Protein AF-A0A3A9A3F9-F1 (afdb_monomer_lite)

Secondary structure (DSSP, 8-state):
-EEEE-SSS-EEEEE--S--EEEEEE--SS-EEEEE-SSSEEEEEETTEEEEEETT-EEEE-TT--EEEEE-

pLDDT: mean 81.04, std 7.05, range [67.94, 92.69]

Radius of gyration: 11.91 Å; chains: 1; bounding box: 24×27×29 Å

Structure (mmCIF, N/CA/C/O backbone):
data_AF-A0A3A9A3F9-F1
#
_entry.id   AF-A0A3A9A3F9-F1
#
loop_
_atom_site.group_PDB
_atom_site.id
_atom_site.type_symbol
_atom_site.label_atom_id
_atom_site.label_alt_id
_atom_site.label_comp_id
_atom_site.label_asym_id
_atom_site.label_entity_id
_atom_site.label_seq_id
_atom_site.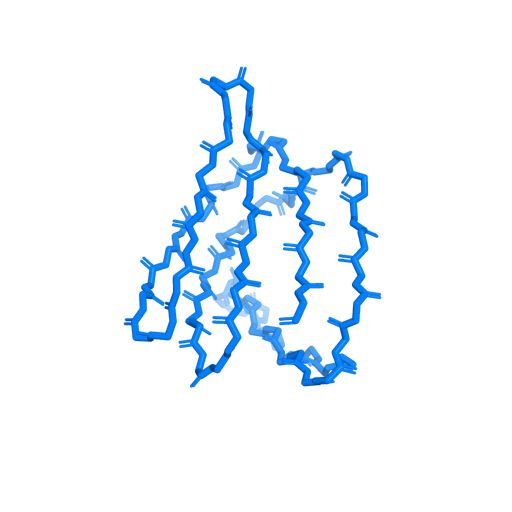pdbx_PDB_ins_code
_atom_site.Cartn_x
_atom_site.Cartn_y
_atom_site.Cartn_z
_atom_site.occupancy
_atom_site.B_iso_or_equiv
_atom_site.auth_seq_id
_atom_site.auth_comp_id
_atom_site.auth_asym_id
_atom_site.auth_atom_id
_atom_site.pdbx_PDB_model_num
ATOM 1 N N . MET A 1 1 ? -4.121 -9.310 9.731 1.00 71.50 1 MET A N 1
ATOM 2 C CA . MET A 1 1 ? -3.836 -9.097 8.298 1.00 71.50 1 MET A CA 1
ATOM 3 C C . MET A 1 1 ? -4.345 -10.282 7.522 1.00 71.50 1 MET A C 1
ATOM 5 O O . MET A 1 1 ? -4.150 -11.408 7.971 1.00 71.50 1 MET A O 1
ATOM 9 N N . ARG A 1 2 ? -5.017 -10.023 6.405 1.00 73.50 2 ARG A N 1
ATOM 10 C CA . ARG A 1 2 ? -5.440 -11.041 5.438 1.00 73.50 2 ARG A CA 1
ATOM 11 C C . ARG A 1 2 ? -4.862 -10.663 4.078 1.00 73.50 2 ARG A C 1
ATOM 13 O O . ARG A 1 2 ? -4.938 -9.490 3.720 1.00 73.50 2 ARG A O 1
ATOM 20 N N . TYR A 1 3 ? -4.304 -11.647 3.378 1.00 73.06 3 TYR A N 1
ATOM 21 C CA . TYR A 1 3 ? -3.629 -11.483 2.093 1.00 73.06 3 TYR A CA 1
ATOM 22 C C . TYR A 1 3 ? -4.418 -12.209 1.005 1.00 73.06 3 TYR A C 1
ATOM 24 O O . TYR A 1 3 ? -4.759 -13.381 1.176 1.00 73.06 3 TYR A O 1
ATOM 32 N N . TYR A 1 4 ? -4.695 -11.519 -0.099 1.00 74.19 4 TYR A N 1
ATOM 33 C CA . TYR A 1 4 ? -5.312 -12.100 -1.292 1.00 74.19 4 TYR A CA 1
ATOM 34 C C . TYR A 1 4 ? -4.400 -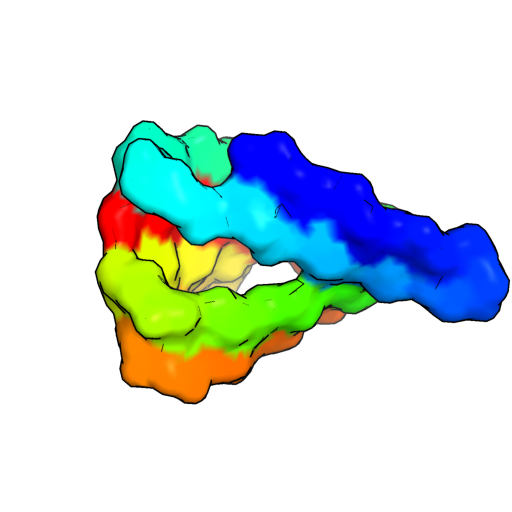11.834 -2.490 1.00 74.19 4 TYR A C 1
ATOM 36 O O . TYR A 1 4 ? -4.113 -10.675 -2.791 1.00 74.19 4 TYR A O 1
ATOM 44 N N . GLN A 1 5 ? -3.942 -12.900 -3.149 1.00 72.50 5 GLN A N 1
ATOM 45 C CA . GLN A 1 5 ? -2.974 -12.850 -4.250 1.00 72.50 5 GLN A CA 1
ATOM 46 C C . GLN A 1 5 ? -3.528 -13.554 -5.499 1.00 72.50 5 GLN A C 1
ATOM 48 O O . GLN A 1 5 ? -4.352 -14.466 -5.400 1.00 72.50 5 GLN A O 1
ATOM 53 N N . CYS A 1 6 ? -3.080 -13.123 -6.680 1.00 74.75 6 CYS A N 1
ATOM 54 C CA . CYS A 1 6 ? -3.416 -13.718 -7.974 1.00 74.75 6 CYS A CA 1
ATOM 55 C C . CYS A 1 6 ? -2.141 -13.921 -8.804 1.00 74.75 6 CYS A C 1
ATOM 57 O O . CYS A 1 6 ? -1.470 -12.955 -9.146 1.00 74.75 6 CYS A O 1
ATOM 59 N N . ASP A 1 7 ? -1.826 -15.158 -9.191 1.00 74.25 7 ASP A N 1
ATOM 60 C CA . ASP A 1 7 ? -0.586 -15.443 -9.939 1.00 74.25 7 ASP A CA 1
ATOM 61 C C . ASP A 1 7 ? -0.625 -14.920 -11.382 1.00 74.25 7 ASP A C 1
ATOM 63 O O . ASP A 1 7 ? 0.399 -14.592 -11.977 1.00 74.25 7 ASP A O 1
ATOM 67 N N . LYS A 1 8 ? -1.826 -14.831 -11.967 1.00 80.06 8 LYS A N 1
ATOM 68 C CA . LYS A 1 8 ? -2.016 -14.371 -13.351 1.00 80.06 8 LYS A CA 1
ATOM 69 C C . LYS A 1 8 ? -1.808 -12.860 -13.499 1.00 80.06 8 LYS A C 1
ATOM 71 O O . LYS A 1 8 ? -1.377 -12.404 -14.555 1.00 80.06 8 LYS A O 1
ATOM 76 N N . TYR A 1 9 ? -2.137 -12.103 -12.457 1.00 72.69 9 TYR A N 1
ATOM 77 C CA . TYR A 1 9 ? -1.935 -10.661 -12.363 1.00 72.69 9 TYR A CA 1
ATOM 78 C C . TYR A 1 9 ? -1.395 -10.398 -10.964 1.00 72.69 9 TYR A C 1
ATOM 80 O O . TYR A 1 9 ? -2.204 -10.428 -10.036 1.00 72.69 9 TYR A O 1
ATOM 88 N N . PRO A 1 10 ? -0.077 -10.190 -10.797 1.00 69.81 10 PRO A N 1
ATOM 89 C CA . PRO A 1 10 ? 0.558 -10.166 -9.488 1.00 69.81 10 PRO A CA 1
ATOM 90 C C . PRO A 1 10 ? 0.138 -8.883 -8.766 1.00 69.81 10 PRO A C 1
ATOM 92 O O . PRO A 1 10 ? 0.767 -7.834 -8.870 1.00 69.81 10 PRO A O 1
ATOM 95 N N . ILE A 1 11 ? -1.018 -8.962 -8.121 1.00 69.81 11 ILE A N 1
ATOM 96 C CA . ILE A 1 11 ? -1.675 -7.911 -7.360 1.00 69.81 11 ILE A CA 1
ATOM 97 C C . ILE A 1 11 ? -1.958 -8.524 -5.998 1.0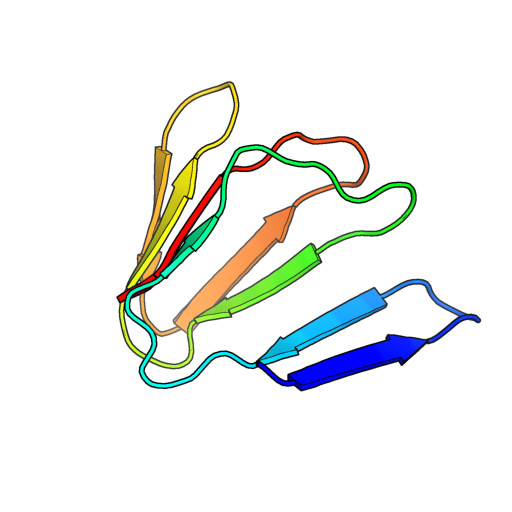0 69.81 11 ILE A C 1
ATOM 99 O O . ILE A 1 11 ? -2.570 -9.592 -5.902 1.00 69.81 11 ILE A O 1
ATOM 103 N N . GLU A 1 12 ? -1.508 -7.838 -4.956 1.00 68.38 12 GLU A N 1
ATOM 104 C CA . GLU A 1 12 ? -1.730 -8.225 -3.572 1.00 68.38 12 GLU A CA 1
ATOM 105 C C . GLU A 1 12 ? -2.680 -7.230 -2.912 1.00 68.38 12 GLU A C 1
ATOM 107 O O . GLU A 1 12 ? -2.428 -6.024 -2.907 1.00 68.38 12 GLU A O 1
ATOM 112 N N . PHE A 1 13 ? -3.770 -7.744 -2.340 1.00 69.19 13 PHE A N 1
ATOM 113 C CA . PHE A 1 13 ? -4.638 -6.971 -1.459 1.00 69.19 13 PHE A CA 1
ATOM 114 C C . PHE A 1 13 ? -4.362 -7.347 -0.010 1.00 69.19 13 PHE A C 1
ATOM 116 O O . PHE A 1 13 ? -4.487 -8.515 0.374 1.00 69.19 13 PHE A O 1
ATOM 123 N N . VAL A 1 14 ? -4.048 -6.336 0.798 1.00 67.94 14 VAL A N 1
ATOM 124 C CA . VAL A 1 14 ? -3.828 -6.483 2.236 1.00 67.94 14 VAL A CA 1
ATOM 125 C C . VAL A 1 14 ? -4.925 -5.744 2.981 1.00 67.94 14 VAL A C 1
ATOM 127 O O . VAL A 1 14 ? -5.114 -4.545 2.795 1.00 67.94 14 VAL A O 1
ATOM 130 N N . VAL A 1 15 ? -5.638 -6.464 3.848 1.00 72.31 15 VAL A N 1
ATOM 131 C CA . VAL A 1 15 ? -6.589 -5.857 4.786 1.00 72.31 15 VAL A CA 1
ATOM 132 C C . VAL A 1 15 ? -6.010 -5.893 6.194 1.00 72.31 15 VAL A C 1
ATOM 134 O O . VAL A 1 15 ? -5.632 -6.956 6.713 1.00 72.31 15 VAL A O 1
ATOM 137 N N . SER A 1 16 ? -5.974 -4.714 6.803 1.00 71.38 16 SER A N 1
ATOM 138 C CA . SER A 1 16 ? -5.432 -4.432 8.124 1.00 71.38 16 SER A CA 1
ATOM 139 C C . SER A 1 16 ? -6.458 -3.631 8.917 1.00 71.38 16 SER A C 1
ATOM 141 O O . SER A 1 16 ? -6.915 -2.597 8.449 1.00 71.38 16 SER A O 1
ATOM 143 N N . GLU A 1 17 ? -6.836 -4.120 10.094 1.00 74.44 17 GLU A N 1
ATOM 144 C CA . GLU A 1 17 ? -7.879 -3.526 10.937 1.00 74.44 17 GLU A CA 1
ATOM 145 C C . GLU A 1 17 ? -7.389 -3.505 12.385 1.00 74.44 17 GLU A C 1
ATOM 147 O O . GLU A 1 17 ? -6.876 -4.527 12.850 1.00 74.44 17 GLU A O 1
ATOM 152 N N . ASN A 1 18 ? -7.587 -2.382 13.087 1.00 69.94 18 ASN A N 1
ATOM 153 C CA . ASN A 1 18 ? -7.232 -2.198 14.502 1.00 69.94 18 ASN A CA 1
ATOM 154 C C . ASN A 1 18 ? -5.784 -2.614 14.811 1.00 69.94 18 ASN A C 1
ATOM 156 O O . ASN A 1 18 ? -5.541 -3.432 15.702 1.00 69.94 18 ASN A O 1
ATOM 160 N N . ILE A 1 19 ? -4.835 -2.123 14.015 1.00 71.62 19 ILE A N 1
ATOM 161 C CA . ILE A 1 19 ? -3.418 -2.411 14.206 1.00 71.62 19 ILE A CA 1
ATOM 162 C C . ILE A 1 19 ? -2.681 -1.111 14.497 1.00 71.62 19 ILE A C 1
ATOM 164 O O . ILE A 1 19 ? -2.722 -0.221 13.668 1.00 71.62 19 ILE A O 1
ATOM 168 N N . ASP A 1 20 ? -1.962 -1.068 15.616 1.00 76.25 20 ASP A N 1
ATOM 169 C CA . ASP A 1 20 ? -0.784 -0.213 15.758 1.00 76.25 20 ASP A CA 1
ATOM 170 C C . ASP A 1 20 ? 0.408 -1.065 15.324 1.00 76.25 20 ASP A C 1
ATOM 172 O O . ASP A 1 20 ? 0.796 -2.027 16.005 1.00 76.25 20 ASP A O 1
ATOM 176 N N . LYS A 1 21 ? 0.883 -0.841 14.100 1.00 77.62 21 LYS A N 1
ATOM 177 C CA . LYS A 1 21 ? 1.954 -1.653 13.526 1.00 77.62 21 LYS A CA 1
ATOM 178 C C . LYS A 1 21 ? 2.934 -0.832 12.734 1.00 77.62 21 LYS A C 1
ATOM 180 O O . LYS A 1 21 ? 2.570 -0.095 11.824 1.00 77.62 21 LYS A O 1
ATOM 185 N N . TYR A 1 22 ? 4.189 -1.151 13.002 1.00 79.56 22 TYR A N 1
ATOM 186 C CA . TYR A 1 22 ? 5.336 -0.689 12.260 1.00 79.56 22 TYR A CA 1
ATOM 187 C C . TYR A 1 22 ? 5.892 -1.813 11.384 1.00 79.56 22 TYR A C 1
ATOM 189 O O . TYR A 1 22 ? 6.038 -2.958 11.823 1.00 79.56 22 TYR A O 1
ATOM 197 N N . PHE A 1 23 ? 6.203 -1.474 10.143 1.00 81.00 23 PHE A N 1
ATOM 198 C CA . PHE A 1 23 ? 6.897 -2.317 9.190 1.00 81.00 23 PHE A CA 1
ATOM 199 C C . PHE A 1 23 ? 8.211 -1.651 8.812 1.00 81.00 23 PHE A C 1
ATOM 201 O O . PHE A 1 23 ? 8.214 -0.511 8.340 1.00 81.00 23 PHE A O 1
ATOM 208 N N . ASP A 1 24 ? 9.303 -2.397 8.966 1.00 82.44 24 ASP A N 1
ATOM 209 C CA . ASP A 1 24 ? 10.626 -1.982 8.507 1.00 82.44 24 ASP A CA 1
ATOM 210 C C . ASP A 1 24 ? 10.644 -1.732 6.994 1.00 82.44 24 ASP A C 1
ATOM 212 O O . ASP A 1 24 ? 9.777 -2.211 6.259 1.00 82.44 24 ASP A O 1
ATOM 216 N N . LEU A 1 25 ? 11.655 -1.001 6.524 1.00 82.88 25 LEU A N 1
ATOM 217 C CA . LEU A 1 25 ? 11.891 -0.769 5.100 1.00 82.88 25 LEU A CA 1
ATOM 218 C C . LEU A 1 25 ? 12.059 -2.098 4.349 1.00 82.88 25 LEU A C 1
ATOM 220 O O . LEU A 1 25 ? 12.967 -2.877 4.630 1.00 82.88 25 LEU A O 1
ATOM 224 N N . HIS A 1 26 ? 11.176 -2.345 3.387 1.00 85.75 26 HIS A N 1
ATOM 225 C CA . HIS A 1 26 ? 11.232 -3.489 2.482 1.00 85.75 26 HIS A CA 1
ATOM 226 C C . HIS A 1 26 ? 10.609 -3.130 1.134 1.00 85.75 26 HIS A C 1
ATOM 228 O O . HIS A 1 26 ? 9.744 -2.258 1.051 1.00 85.75 26 HIS A O 1
ATOM 234 N N . ASN A 1 27 ? 10.978 -3.857 0.083 1.00 81.44 27 ASN A N 1
ATOM 235 C CA . ASN A 1 27 ? 10.290 -3.799 -1.201 1.00 81.44 27 ASN A CA 1
ATOM 236 C C . ASN A 1 27 ? 9.520 -5.088 -1.488 1.00 81.44 27 ASN A C 1
ATOM 238 O O . ASN A 1 27 ? 9.733 -6.141 -0.886 1.00 81.44 27 ASN A O 1
ATOM 242 N N . HIS A 1 28 ? 8.613 -4.975 -2.452 1.00 77.69 28 HIS A N 1
ATOM 243 C CA . HIS A 1 28 ? 7.968 -6.110 -3.084 1.00 77.69 28 HIS A CA 1
ATOM 244 C C . HIS A 1 28 ? 8.538 -6.271 -4.495 1.00 77.69 28 HIS A C 1
ATOM 246 O O . HIS A 1 28 ? 8.531 -5.339 -5.308 1.00 77.69 28 HIS A O 1
ATOM 252 N N . VAL A 1 29 ? 9.054 -7.463 -4.791 1.00 81.56 29 VAL A N 1
ATOM 253 C CA . VAL A 1 29 ? 9.635 -7.777 -6.098 1.00 81.56 29 VAL A CA 1
ATOM 254 C C . VAL A 1 29 ? 8.514 -8.099 -7.082 1.00 81.56 29 VAL A C 1
ATOM 256 O O . VAL A 1 29 ? 7.725 -9.021 -6.875 1.00 81.56 29 VAL A O 1
ATOM 259 N N . GLY A 1 30 ? 8.461 -7.346 -8.180 1.00 79.31 30 GLY A N 1
ATOM 260 C CA . GLY A 1 30 ? 7.634 -7.683 -9.340 1.00 79.31 30 GLY A CA 1
ATOM 261 C C . GLY A 1 30 ? 6.128 -7.430 -9.209 1.00 79.31 30 GLY A C 1
ATOM 262 O O . GLY A 1 30 ? 5.394 -7.850 -10.101 1.00 79.31 30 GLY A O 1
ATOM 263 N N . HIS A 1 31 ? 5.652 -6.741 -8.164 1.00 79.94 31 HIS A N 1
ATOM 264 C CA . HIS A 1 31 ? 4.246 -6.333 -8.069 1.00 79.94 31 HIS A CA 1
ATOM 265 C C . HIS A 1 31 ? 4.029 -4.969 -7.423 1.00 79.94 31 HIS A C 1
ATOM 267 O O . HIS A 1 31 ? 4.824 -4.507 -6.607 1.00 79.94 31 HIS A O 1
ATOM 273 N N . TYR A 1 32 ? 2.927 -4.334 -7.824 1.00 80.50 32 TYR A N 1
ATOM 274 C CA . TYR A 1 32 ? 2.436 -3.114 -7.200 1.00 80.50 32 TYR A CA 1
ATOM 275 C C . TYR A 1 32 ? 1.737 -3.449 -5.889 1.00 80.50 32 TYR A C 1
ATOM 277 O O . TYR A 1 32 ? 0.957 -4.401 -5.817 1.00 80.50 32 TYR A O 1
ATOM 285 N N . VAL A 1 33 ? 1.945 -2.597 -4.892 1.00 81.94 33 VAL A N 1
ATOM 286 C CA . VAL A 1 33 ? 1.081 -2.547 -3.713 1.00 81.94 33 VAL A CA 1
ATOM 287 C C . VAL A 1 33 ? 0.067 -1.438 -3.938 1.00 81.94 33 VAL A C 1
ATOM 289 O O . VAL A 1 33 ? 0.451 -0.299 -4.200 1.00 81.94 33 VAL A O 1
ATOM 292 N N . ILE A 1 34 ? -1.220 -1.768 -3.864 1.00 83.81 34 ILE A N 1
ATOM 293 C CA . ILE A 1 34 ? -2.320 -0.807 -3.978 1.00 83.81 34 ILE A CA 1
ATOM 294 C C . IL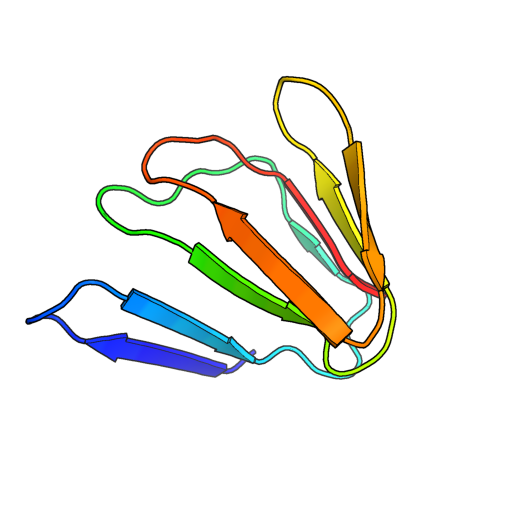E A 1 34 ? -3.081 -0.834 -2.660 1.00 83.81 34 ILE A C 1
ATOM 296 O O . ILE A 1 34 ? -3.580 -1.880 -2.247 1.00 83.81 34 ILE A O 1
ATOM 300 N N . SER A 1 35 ? -3.180 0.325 -2.020 1.00 83.88 35 SER A N 1
ATOM 301 C CA . SER A 1 35 ? -3.740 0.461 -0.680 1.00 83.88 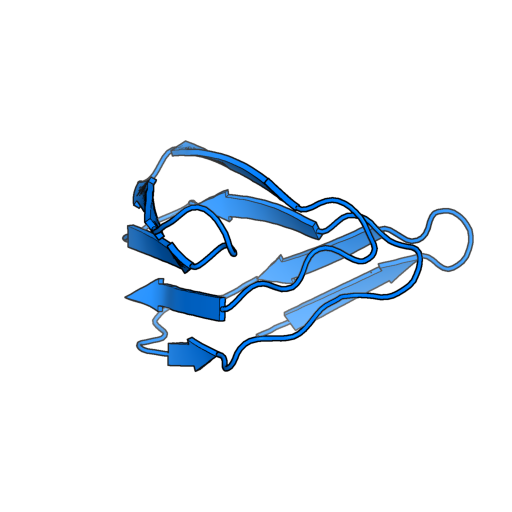35 SER A CA 1
ATOM 302 C C . SER A 1 35 ? -4.872 1.476 -0.667 1.00 83.88 35 SER A C 1
ATOM 304 O O . SER A 1 35 ? -4.810 2.501 -1.344 1.00 83.88 35 SER A O 1
ATOM 306 N N . VAL A 1 36 ? -5.889 1.197 0.146 1.00 87.62 36 VAL A N 1
ATOM 307 C CA . VAL A 1 36 ? -7.014 2.098 0.414 1.00 87.62 36 VAL A CA 1
ATOM 308 C C . VAL A 1 36 ? -7.163 2.222 1.923 1.00 87.62 36 VAL A C 1
ATOM 310 O O . VAL A 1 36 ? -7.307 1.210 2.610 1.00 87.62 36 VAL A O 1
ATOM 313 N N . VAL A 1 37 ? -7.156 3.447 2.444 1.00 86.88 37 VAL A N 1
ATOM 314 C CA . VAL A 1 37 ? -7.359 3.684 3.877 1.00 86.88 37 VAL A CA 1
ATOM 315 C C . VAL A 1 37 ? -8.857 3.770 4.151 1.00 86.88 37 VAL A C 1
ATOM 317 O O . VAL A 1 37 ? -9.520 4.760 3.841 1.00 86.88 37 VAL A O 1
ATOM 320 N N . THR A 1 38 ? -9.429 2.716 4.726 1.00 85.44 38 THR A N 1
ATOM 321 C CA . THR A 1 38 ? -10.865 2.671 5.044 1.00 85.44 38 THR A CA 1
ATOM 322 C C . THR A 1 38 ? -11.198 3.379 6.359 1.00 85.44 38 THR A C 1
ATOM 324 O O . THR A 1 38 ? -12.308 3.894 6.517 1.00 85.44 38 THR A O 1
ATOM 327 N N . GLN A 1 39 ? -10.241 3.429 7.289 1.00 84.75 39 GLN A N 1
ATOM 328 C CA . GLN A 1 39 ? -10.330 4.058 8.607 1.00 84.75 39 GLN A CA 1
ATOM 329 C C . GLN A 1 39 ? -8.911 4.284 9.164 1.00 84.75 39 GLN A C 1
ATOM 331 O O . GLN A 1 39 ? -7.993 3.588 8.743 1.00 84.75 39 GLN A O 1
ATOM 336 N N . GLY A 1 40 ? -8.750 5.228 10.097 1.00 86.19 40 GLY A N 1
ATOM 337 C CA . GLY A 1 40 ? -7.460 5.519 10.733 1.00 86.19 40 GLY A CA 1
ATOM 338 C C . GLY A 1 40 ? -6.526 6.349 9.854 1.00 86.19 40 GLY A C 1
ATOM 339 O O . GLY A 1 40 ? -6.977 7.035 8.922 1.00 86.19 40 GLY A O 1
ATOM 340 N N . THR A 1 41 ? -5.239 6.272 10.180 1.00 88.62 41 THR A N 1
ATOM 341 C CA . THR A 1 41 ? -4.158 6.978 9.489 1.00 88.62 41 THR A CA 1
ATOM 342 C C . THR A 1 41 ? -3.029 5.998 9.182 1.00 88.62 41 THR A C 1
ATOM 344 O O . THR A 1 41 ? -2.700 5.133 9.988 1.00 88.62 41 THR A O 1
ATOM 347 N N . VAL A 1 42 ? -2.430 6.128 8.000 1.00 89.06 42 VAL A N 1
ATOM 348 C CA . VAL A 1 42 ? -1.269 5.336 7.583 1.00 89.06 42 VAL A CA 1
ATOM 349 C C . VAL A 1 42 ? -0.159 6.280 7.158 1.00 89.06 42 VAL A C 1
ATOM 351 O O . VAL A 1 42 ? -0.333 7.048 6.216 1.00 89.06 42 VAL A O 1
ATOM 354 N N . THR A 1 43 ? 0.999 6.178 7.796 1.00 90.81 43 THR A N 1
ATOM 355 C CA . THR A 1 43 ? 2.215 6.874 7.371 1.00 90.81 43 THR A CA 1
ATOM 356 C C . THR A 1 43 ? 3.090 5.908 6.589 1.00 90.81 43 THR A C 1
ATOM 358 O O . THR A 1 43 ? 3.457 4.839 7.077 1.00 90.81 43 THR A O 1
ATOM 361 N N . VAL A 1 44 ? 3.423 6.274 5.356 1.00 88.69 44 VAL A N 1
ATOM 362 C CA . VAL A 1 44 ? 4.339 5.516 4.502 1.00 88.69 44 VAL A CA 1
ATOM 363 C C . VAL A 1 44 ? 5.664 6.255 4.437 1.00 88.69 44 VAL A C 1
ATOM 365 O O . VAL A 1 44 ? 5.709 7.412 4.022 1.00 88.69 44 VAL A O 1
ATOM 368 N N . CYS A 1 45 ? 6.739 5.570 4.809 1.00 88.56 45 CYS A N 1
ATOM 369 C CA . CYS A 1 45 ? 8.102 6.075 4.712 1.00 88.56 45 CYS A CA 1
ATOM 370 C C . CYS A 1 45 ? 8.707 5.583 3.394 1.00 88.56 45 CYS A C 1
ATOM 372 O O . CYS A 1 45 ? 8.865 4.377 3.190 1.00 88.56 45 CYS A O 1
ATOM 374 N N . LEU A 1 46 ? 9.032 6.513 2.503 1.00 83.75 46 LEU A N 1
ATOM 375 C CA . LEU A 1 46 ? 9.732 6.276 1.243 1.00 83.75 46 LEU A CA 1
ATOM 376 C C . LEU A 1 46 ? 11.128 6.913 1.316 1.00 83.75 46 LEU A C 1
ATOM 378 O O . LEU A 1 46 ? 11.400 7.736 2.190 1.00 83.75 46 LEU A O 1
ATOM 382 N N . GLU A 1 47 ? 12.016 6.586 0.374 1.00 77.56 47 GLU A N 1
ATOM 383 C CA . GLU A 1 47 ? 13.374 7.163 0.326 1.00 77.56 47 GLU A CA 1
ATOM 384 C C . GLU A 1 47 ? 13.391 8.703 0.315 1.00 77.56 47 GLU A C 1
ATOM 386 O O . GLU A 1 47 ? 14.331 9.330 0.798 1.00 77.56 47 GLU A O 1
ATOM 391 N N . ASN A 1 48 ? 12.348 9.323 -0.238 1.00 77.50 48 ASN A N 1
ATOM 392 C CA . ASN A 1 48 ? 12.212 10.769 -0.390 1.00 77.50 48 ASN A CA 1
ATOM 393 C C . ASN A 1 48 ? 11.439 11.453 0.753 1.00 77.50 48 ASN A C 1
ATOM 395 O O . ASN A 1 48 ? 11.209 12.662 0.678 1.00 77.50 48 ASN A O 1
ATOM 399 N N . GLY A 1 49 ? 11.058 10.714 1.797 1.00 84.44 49 GLY A N 1
ATOM 400 C CA . GLY A 1 49 ? 10.366 11.238 2.970 1.00 84.44 49 GLY A CA 1
ATOM 401 C C . GLY A 1 49 ? 9.114 10.448 3.339 1.00 84.44 49 GLY A C 1
ATOM 402 O O . GLY A 1 49 ? 8.852 9.359 2.830 1.00 84.44 49 GLY A O 1
ATOM 403 N N . GLU A 1 50 ? 8.335 11.013 4.252 1.00 90.12 50 GLU A N 1
ATOM 404 C CA . GLU A 1 50 ? 7.132 10.382 4.790 1.00 90.12 50 GLU A CA 1
ATOM 405 C C . GLU A 1 50 ? 5.873 11.018 4.208 1.00 90.12 50 GLU A C 1
ATOM 407 O O . GLU A 1 50 ? 5.795 12.237 4.035 1.00 90.12 50 GLU A O 1
ATOM 412 N N . VAL A 1 51 ? 4.877 10.184 3.915 1.00 91.25 51 VAL A N 1
ATOM 413 C CA . VAL A 1 51 ? 3.565 10.619 3.434 1.00 91.25 51 VAL A CA 1
ATOM 414 C C . VAL A 1 51 ? 2.485 10.015 4.318 1.00 91.25 51 VAL A C 1
ATOM 416 O O . VAL A 1 51 ? 2.423 8.798 4.490 1.00 91.25 51 VAL A O 1
ATOM 419 N N . GLU A 1 52 ? 1.631 10.875 4.864 1.00 92.69 52 GLU A N 1
ATOM 420 C CA . GLU A 1 52 ? 0.469 10.480 5.655 1.00 92.69 52 GLU A CA 1
ATOM 421 C C . GLU A 1 52 ? -0.760 10.325 4.749 1.00 92.69 52 GLU A C 1
ATOM 423 O O . GLU A 1 52 ? -1.077 11.216 3.960 1.00 92.69 52 GLU A O 1
ATOM 428 N N . TYR A 1 53 ? -1.467 9.209 4.905 1.00 91.94 53 TYR A N 1
ATOM 429 C CA . TYR A 1 53 ? -2.724 8.892 4.239 1.00 91.94 53 TYR A CA 1
ATOM 430 C C . TYR A 1 53 ? -3.828 8.716 5.274 1.00 91.94 53 TYR A C 1
ATOM 432 O O . TYR A 1 53 ? -3.644 8.074 6.309 1.00 91.94 53 TYR A O 1
ATOM 440 N N . ARG A 1 54 ? -5.002 9.264 4.982 1.00 92.44 54 ARG A N 1
ATOM 441 C CA . ARG A 1 54 ? -6.173 9.271 5.860 1.00 92.44 54 ARG A CA 1
ATOM 442 C C . ARG A 1 54 ? -7.334 8.548 5.206 1.00 92.44 54 ARG A C 1
ATOM 444 O O . ARG A 1 54 ? -7.298 8.180 4.036 1.00 92.44 54 ARG A O 1
ATOM 451 N N . ARG A 1 55 ? -8.409 8.361 5.970 1.00 91.75 55 ARG A N 1
ATOM 452 C CA . ARG A 1 55 ? -9.648 7.750 5.480 1.00 91.75 55 ARG A CA 1
ATOM 453 C C . ARG A 1 55 ? -10.082 8.316 4.119 1.00 91.75 55 ARG A C 1
ATOM 455 O O . ARG A 1 55 ? -10.403 9.496 4.008 1.00 91.75 55 ARG A O 1
ATOM 462 N N . GLY A 1 56 ? -10.220 7.422 3.145 1.00 89.94 56 GLY A N 1
ATOM 463 C CA . GLY A 1 56 ? -10.620 7.726 1.771 1.00 89.94 56 GLY A CA 1
ATOM 464 C C . GLY A 1 56 ? -9.449 7.836 0.798 1.00 89.94 56 GLY A C 1
ATOM 465 O O . GLY A 1 56 ? -9.677 7.737 -0.407 1.00 89.94 56 GLY A O 1
ATOM 466 N N . ASP A 1 57 ? -8.221 7.975 1.296 1.00 91.88 57 ASP A N 1
ATOM 467 C CA . ASP A 1 57 ? -7.042 8.060 0.447 1.00 91.88 57 ASP A CA 1
ATOM 468 C C . ASP A 1 57 ? -6.687 6.700 -0.158 1.00 91.88 57 ASP A C 1
ATOM 470 O O . ASP A 1 57 ? -6.849 5.632 0.450 1.00 91.88 57 ASP A O 1
ATOM 474 N N . VAL A 1 58 ? -6.173 6.769 -1.383 1.00 89.69 58 VAL A N 1
ATOM 475 C CA . VAL A 1 58 ? -5.674 5.634 -2.154 1.00 89.69 58 VAL A CA 1
ATOM 476 C C . VAL A 1 58 ? -4.238 5.931 -2.540 1.00 89.69 58 VAL A C 1
ATOM 478 O O . VAL A 1 58 ? -3.942 7.018 -3.036 1.00 89.69 58 VAL A O 1
ATOM 481 N N . PHE A 1 59 ? -3.355 4.956 -2.358 1.00 88.69 59 PHE A N 1
ATOM 482 C CA . PHE A 1 59 ? -1.967 5.081 -2.779 1.00 88.69 59 PHE A CA 1
ATOM 483 C C . PHE A 1 59 ? -1.441 3.799 -3.402 1.00 88.69 59 PHE A C 1
ATOM 485 O O . PHE A 1 59 ? -1.936 2.698 -3.154 1.00 88.69 59 PHE A O 1
ATOM 492 N N . THR A 1 60 ? -0.418 3.964 -4.236 1.00 87.81 60 THR A N 1
ATOM 493 C CA . THR A 1 60 ? 0.246 2.867 -4.932 1.00 87.81 60 THR A CA 1
ATOM 494 C C . THR A 1 60 ? 1.741 2.946 -4.719 1.00 87.81 60 THR A C 1
ATOM 496 O O . THR A 1 60 ? 2.322 4.022 -4.859 1.00 87.81 60 THR A O 1
ATOM 499 N N . ILE A 1 61 ? 2.366 1.805 -4.456 1.00 86.56 61 ILE A N 1
ATOM 500 C CA . ILE A 1 61 ? 3.816 1.694 -4.332 1.00 86.56 61 ILE A CA 1
ATOM 501 C C . ILE A 1 61 ? 4.296 0.798 -5.478 1.00 86.56 61 ILE A C 1
ATOM 503 O O . ILE A 1 61 ? 3.840 -0.349 -5.576 1.00 86.56 61 ILE A O 1
ATOM 507 N N . PRO A 1 62 ? 5.142 1.322 -6.387 1.00 85.31 62 PRO A N 1
ATOM 508 C CA . PRO A 1 62 ? 5.682 0.544 -7.491 1.00 85.31 62 PRO A CA 1
ATOM 509 C C . PRO A 1 62 ? 6.551 -0.633 -7.025 1.00 85.31 62 PRO A C 1
ATOM 511 O O . PRO A 1 62 ? 7.104 -0.593 -5.922 1.00 85.31 62 PRO A O 1
ATOM 514 N N . PRO A 1 63 ? 6.734 -1.652 -7.883 1.00 84.62 63 PRO A N 1
ATOM 515 C CA . PRO A 1 63 ? 7.712 -2.705 -7.643 1.00 84.62 63 PRO A CA 1
ATOM 516 C C . PRO A 1 63 ? 9.109 -2.125 -7.392 1.00 84.62 63 PRO A C 1
ATOM 518 O O . PRO A 1 63 ? 9.474 -1.116 -7.997 1.00 84.62 63 PRO A O 1
ATOM 521 N N . TYR A 1 64 ? 9.906 -2.806 -6.564 1.00 85.69 64 TYR A N 1
ATOM 522 C CA . TYR A 1 64 ? 11.302 -2.448 -6.248 1.00 85.69 64 TYR A CA 1
ATOM 523 C C . TYR A 1 64 ? 11.511 -1.130 -5.489 1.00 85.69 64 TYR A C 1
ATOM 525 O O . TYR A 1 64 ? 12.655 -0.760 -5.245 1.00 85.69 64 TYR A O 1
ATOM 533 N N . VAL A 1 65 ? 10.443 -0.436 -5.093 1.00 84.00 65 VAL A N 1
ATOM 534 C CA . VAL A 1 65 ? 10.545 0.726 -4.206 1.00 84.00 65 VAL A CA 1
ATOM 535 C C . VAL A 1 65 ? 10.563 0.237 -2.762 1.00 84.00 65 VAL A C 1
ATOM 537 O O . VAL A 1 65 ? 9.618 -0.425 -2.321 1.00 84.00 65 VAL A O 1
ATOM 540 N N . ASP A 1 66 ? 11.633 0.558 -2.036 1.00 82.56 66 ASP A N 1
ATOM 541 C CA . ASP A 1 66 ? 11.714 0.297 -0.601 1.00 82.56 66 ASP A CA 1
ATOM 542 C C . ASP A 1 66 ? 10.734 1.203 0.152 1.00 82.56 66 ASP A C 1
ATOM 544 O O . ASP A 1 66 ? 10.680 2.419 -0.051 1.00 82.56 66 ASP A O 1
ATOM 548 N N . LYS A 1 67 ? 9.933 0.585 1.021 1.00 77.56 67 LYS A N 1
ATOM 549 C CA . LYS A 1 67 ? 8.910 1.247 1.829 1.00 77.56 67 LYS A CA 1
ATOM 550 C C . LYS A 1 67 ? 8.928 0.751 3.270 1.00 77.56 67 LYS A C 1
ATOM 552 O O . LYS A 1 67 ? 8.969 -0.452 3.517 1.00 77.56 67 LYS A O 1
ATOM 557 N N . GLY A 1 68 ? 8.840 1.676 4.216 1.00 79.38 68 GLY A N 1
ATOM 558 C CA . GLY A 1 68 ? 8.402 1.415 5.588 1.00 79.38 68 GLY A CA 1
ATOM 559 C C . GLY A 1 68 ? 6.946 1.847 5.753 1.00 79.38 68 GLY A C 1
ATOM 560 O O . GLY A 1 68 ? 6.454 2.684 4.991 1.00 79.38 68 GLY A O 1
ATOM 561 N N . MET A 1 69 ? 6.225 1.272 6.714 1.00 78.69 69 MET A N 1
ATOM 562 C CA . MET A 1 69 ? 4.833 1.660 6.973 1.00 78.69 69 MET A CA 1
ATOM 563 C C . MET A 1 69 ? 4.535 1.670 8.467 1.00 78.69 69 MET A C 1
ATOM 565 O O . MET A 1 69 ? 4.869 0.718 9.163 1.00 78.69 69 MET A O 1
ATOM 569 N N . CYS A 1 70 ? 3.845 2.705 8.932 1.00 79.06 70 CYS A N 1
ATOM 570 C CA . CYS A 1 70 ? 3.224 2.757 10.246 1.00 79.06 70 CYS A CA 1
ATOM 571 C C . CYS A 1 70 ? 1.713 2.936 10.064 1.00 79.06 70 CYS A C 1
ATOM 573 O O . CYS A 1 70 ? 1.286 3.793 9.290 1.00 79.06 70 CYS A O 1
ATOM 575 N N . ALA A 1 71 ? 0.908 2.111 10.721 1.00 76.88 71 ALA A N 1
ATOM 576 C CA . ALA A 1 71 ? -0.548 2.224 10.726 1.00 76.88 71 ALA A CA 1
ATOM 577 C C . ALA A 1 71 ? -1.041 2.269 12.173 1.00 76.88 71 ALA A C 1
ATOM 579 O O . ALA A 1 71 ? -0.503 1.513 12.981 1.00 76.88 71 ALA A O 1
ATOM 580 N N . ASP A 1 72 ? -2.033 3.127 12.437 1.00 69.38 72 ASP A N 1
ATOM 581 C CA . ASP A 1 72 ? -2.726 3.333 13.725 1.00 69.38 72 ASP A CA 1
ATOM 582 C C . ASP A 1 72 ? -4.249 3.131 13.552 1.00 69.38 72 ASP A C 1
ATOM 584 O O . ASP A 1 72 ? -4.820 3.695 12.578 1.00 69.38 72 ASP A O 1
#

Sequence (72 aa):
MRYYQCDKYPIEFVVSENIDKYFDLHNHVGHYVISVVTQGTVTVCLENGEVEYRRGDVFTIPPYVDKGMCAD

Fol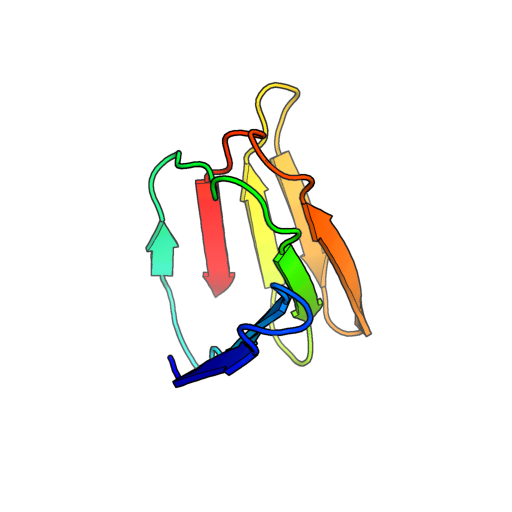dseek 3Di:
DDWDADPVAGEIDDDDDPDQDKFDWDFDAPDKHKDAAQAFKKWKQFPVGIDIDHHGDIDMDDGPTTIIMGTD